Protein AF-A0A960XMD0-F1 (afdb_monomer_lite)

Sequence (75 aa):
LVHLHAKDISVEHGEAERGKVTGTPVGCACGDGVVDWKKVIDIVRKQAKQDIVLSVECGTVEQAERSIKHLKSLV

Radius of gyration: 13.06 Å; chains: 1; bounding box: 28×28×34 Å

Structure (mmCIF, N/CA/C/O backbone):
data_AF-A0A960XMD0-F1
#
_entry.id   AF-A0A960XMD0-F1
#
loop_
_atom_site.group_PDB
_atom_site.id
_atom_site.type_symbol
_atom_site.label_atom_id
_atom_site.label_alt_id
_atom_site.label_comp_id
_atom_site.label_asym_id
_atom_site.label_entity_id
_atom_site.label_seq_id
_atom_site.pdbx_PDB_ins_code
_atom_site.Cartn_x
_atom_site.Cartn_y
_atom_site.Cartn_z
_atom_site.occupancy
_atom_site.B_iso_or_equiv
_atom_site.auth_seq_id
_atom_site.auth_comp_id
_atom_site.auth_asym_id
_atom_site.auth_atom_id
_atom_site.pdbx_PDB_model_num
ATOM 1 N N . LEU A 1 1 ? 3.015 -3.885 15.419 1.00 88.69 1 LEU A N 1
ATOM 2 C CA . LEU A 1 1 ? 3.144 -2.892 14.331 1.00 88.69 1 LEU A CA 1
ATOM 3 C C . LEU A 1 1 ? 3.199 -1.508 14.964 1.00 88.69 1 LEU A C 1
ATOM 5 O O . LEU A 1 1 ? 2.323 -1.223 15.772 1.00 88.69 1 LEU A O 1
ATOM 9 N N . VAL A 1 2 ? 4.238 -0.721 14.673 1.00 93.38 2 VAL A N 1
ATOM 10 C CA . VAL A 1 2 ? 4.418 0.660 15.184 1.00 93.38 2 VAL A CA 1
ATOM 11 C C . VAL A 1 2 ? 4.459 1.692 14.053 1.00 93.38 2 VAL A C 1
ATOM 13 O O . VAL A 1 2 ? 4.073 2.835 14.246 1.00 93.38 2 VAL A O 1
ATOM 16 N N . HIS A 1 3 ? 4.895 1.276 12.862 1.00 94.94 3 HIS A N 1
ATOM 17 C CA . HIS A 1 3 ? 4.959 2.091 11.657 1.00 94.94 3 HIS A CA 1
ATOM 18 C C . HIS A 1 3 ? 4.830 1.192 10.422 1.00 94.94 3 HIS A C 1
ATOM 20 O O . HIS A 1 3 ? 5.198 0.015 10.497 1.00 94.94 3 HIS A O 1
ATOM 26 N N . LEU A 1 4 ? 4.314 1.725 9.313 1.00 96.06 4 LEU A N 1
ATOM 27 C CA . LEU A 1 4 ? 4.156 0.994 8.057 1.00 96.06 4 LEU A CA 1
ATOM 28 C C . LEU A 1 4 ? 4.573 1.877 6.880 1.00 96.06 4 LEU A C 1
ATOM 30 O O . LEU A 1 4 ? 4.086 2.997 6.742 1.00 96.06 4 LEU A O 1
ATOM 34 N N . HIS A 1 5 ? 5.437 1.351 6.013 1.00 97.25 5 HIS A N 1
ATOM 35 C CA . HIS A 1 5 ? 5.726 1.972 4.723 1.00 97.25 5 HIS A CA 1
ATOM 36 C C . HIS A 1 5 ? 4.765 1.412 3.679 1.00 97.25 5 HIS A C 1
ATOM 38 O O . HIS A 1 5 ? 4.660 0.195 3.512 1.00 97.25 5 HIS A O 1
ATOM 44 N N . ALA A 1 6 ? 4.073 2.303 2.980 1.00 96.88 6 ALA A N 1
ATOM 45 C CA . ALA A 1 6 ? 3.224 1.968 1.860 1.00 96.88 6 ALA A CA 1
ATOM 46 C C . ALA A 1 6 ? 4.044 2.015 0.566 1.00 96.88 6 ALA A C 1
ATOM 48 O O . ALA A 1 6 ? 4.352 3.090 0.051 1.00 96.88 6 ALA A O 1
ATOM 49 N N . LYS A 1 7 ? 4.429 0.826 0.093 1.00 95.31 7 LYS A N 1
ATOM 50 C CA . LYS A 1 7 ? 5.173 0.575 -1.146 1.00 95.31 7 LYS A CA 1
ATOM 51 C C . LYS A 1 7 ? 4.465 -0.481 -1.961 1.00 95.31 7 LYS A C 1
ATOM 53 O O . LYS A 1 7 ? 4.048 -1.492 -1.398 1.00 95.31 7 LYS A O 1
ATOM 58 N N . ASP A 1 8 ? 4.431 -0.297 -3.269 1.00 94.50 8 ASP A N 1
ATOM 59 C CA . ASP A 1 8 ? 3.796 -1.247 -4.172 1.00 94.50 8 ASP A CA 1
ATOM 60 C C . ASP A 1 8 ? 4.752 -1.709 -5.271 1.00 94.50 8 ASP A C 1
ATOM 62 O O . ASP A 1 8 ? 5.748 -1.048 -5.574 1.00 94.50 8 ASP A O 1
ATOM 66 N N . ILE A 1 9 ? 4.453 -2.868 -5.847 1.00 90.69 9 ILE A N 1
ATOM 67 C CA . ILE A 1 9 ? 5.266 -3.528 -6.872 1.00 90.69 9 ILE A CA 1
ATOM 68 C C . ILE A 1 9 ? 4.370 -3.748 -8.084 1.00 90.69 9 ILE A C 1
ATOM 70 O O . ILE A 1 9 ? 3.286 -4.314 -7.935 1.00 90.69 9 ILE A O 1
ATOM 74 N N . SER A 1 10 ? 4.815 -3.332 -9.273 1.00 89.12 10 SER A N 1
ATOM 75 C CA . SER A 1 10 ? 4.020 -3.510 -10.491 1.00 89.12 10 SER A CA 1
ATOM 76 C C . SER A 1 10 ? 3.747 -4.987 -10.769 1.00 89.12 10 SER A C 1
ATOM 78 O O . SER A 1 10 ? 4.580 -5.855 -10.484 1.00 89.12 10 SER A O 1
ATOM 80 N N . VAL A 1 11 ? 2.571 -5.272 -11.327 1.00 85.44 11 VAL A N 1
ATOM 81 C CA . VAL A 1 11 ? 2.105 -6.641 -11.579 1.00 85.44 11 VAL A CA 1
ATOM 82 C C . VAL A 1 11 ? 3.020 -7.349 -12.568 1.00 85.44 11 VAL A C 1
ATOM 84 O O . VAL A 1 11 ? 3.548 -8.416 -12.258 1.00 85.44 11 VAL A O 1
ATOM 87 N N . GLU A 1 12 ? 3.298 -6.713 -13.705 1.00 86.00 12 GLU A N 1
ATOM 88 C CA . GLU A 1 12 ? 4.097 -7.289 -14.790 1.00 86.00 12 GLU A CA 1
ATOM 89 C C . GLU A 1 12 ? 5.498 -7.670 -14.303 1.00 86.00 12 GLU A C 1
ATOM 91 O O . GLU A 1 12 ? 6.031 -8.732 -14.621 1.00 86.00 12 GLU A O 1
ATOM 96 N N . HIS A 1 13 ? 6.095 -6.812 -13.476 1.00 79.94 13 HIS A N 1
ATOM 97 C CA . HIS A 1 13 ? 7.428 -7.054 -12.946 1.00 79.94 13 HIS A CA 1
ATOM 98 C C . HIS A 1 13 ? 7.420 -8.083 -11.810 1.00 79.94 13 HIS A C 1
ATOM 100 O O . HIS A 1 13 ? 8.304 -8.936 -11.730 1.00 79.94 13 HIS A O 1
ATOM 106 N N . GLY A 1 14 ? 6.405 -8.033 -10.943 1.00 81.75 14 GLY A N 1
ATOM 107 C CA . GLY A 1 14 ? 6.195 -9.015 -9.883 1.00 81.75 14 GLY A CA 1
ATOM 108 C C . GLY A 1 14 ? 5.960 -10.435 -10.407 1.00 81.75 14 GLY A C 1
ATOM 109 O O . GLY A 1 14 ? 6.207 -11.392 -9.672 1.00 81.75 14 GLY A O 1
ATOM 110 N N . GLU A 1 15 ? 5.508 -10.585 -11.651 1.00 85.06 15 GLU A N 1
ATOM 111 C CA . GLU A 1 15 ? 5.445 -11.866 -12.359 1.00 85.06 15 GLU A CA 1
ATOM 112 C C . GLU A 1 15 ? 6.783 -12.230 -13.015 1.00 85.06 15 GLU A C 1
ATOM 114 O O . GLU A 1 15 ? 7.246 -13.364 -12.880 1.00 85.06 15 GLU A O 1
ATOM 119 N N . ALA A 1 16 ? 7.434 -11.274 -13.685 1.00 86.25 16 ALA A N 1
ATOM 120 C CA . ALA A 1 16 ? 8.671 -11.524 -14.419 1.00 86.25 16 ALA A CA 1
ATOM 121 C C . ALA A 1 16 ? 9.853 -11.905 -13.512 1.00 86.25 16 ALA A C 1
ATOM 123 O O . ALA A 1 16 ? 10.584 -12.845 -13.831 1.00 86.25 16 ALA A O 1
ATOM 124 N N . GLU A 1 17 ? 10.024 -11.224 -12.377 1.00 86.12 17 GLU A N 1
ATOM 125 C CA . GLU A 1 17 ? 11.286 -11.223 -11.618 1.00 86.12 17 GLU A CA 1
ATOM 126 C C . GLU A 1 17 ? 11.217 -11.905 -10.244 1.00 86.12 17 GLU A C 1
ATOM 128 O O . GLU A 1 17 ? 12.230 -12.066 -9.551 1.00 86.12 17 GLU A O 1
ATOM 133 N N . ARG A 1 18 ? 10.032 -12.362 -9.827 1.00 85.88 18 ARG A N 1
ATOM 134 C CA . ARG A 1 18 ?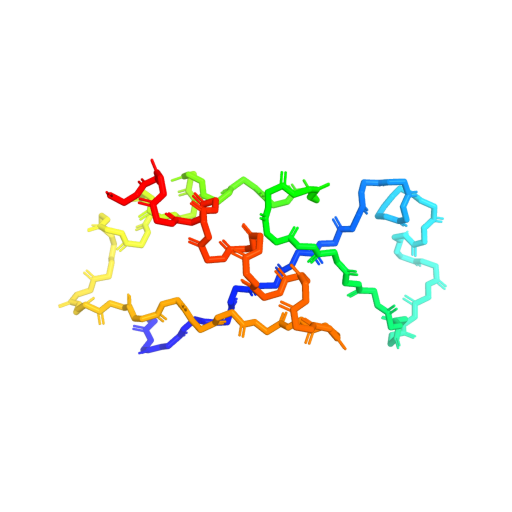 9.841 -12.995 -8.517 1.00 85.88 18 ARG A CA 1
ATOM 135 C C . ARG A 1 18 ? 10.736 -14.220 -8.346 1.00 85.88 18 ARG A C 1
ATOM 137 O O . ARG A 1 18 ? 10.629 -15.200 -9.075 1.00 85.88 18 ARG A O 1
ATOM 144 N N . GLY A 1 19 ? 11.593 -14.163 -7.328 1.00 87.69 19 GLY A N 1
ATOM 145 C CA . GLY A 1 19 ? 12.514 -15.245 -6.977 1.00 87.69 19 GLY A CA 1
ATOM 146 C C . GLY A 1 19 ? 13.719 -15.395 -7.910 1.00 87.69 19 GLY A C 1
ATOM 147 O O . GLY A 1 19 ? 14.532 -16.283 -7.672 1.00 87.69 19 GLY A O 1
ATOM 148 N N . LYS A 1 20 ? 13.859 -14.548 -8.941 1.00 87.81 20 LYS A N 1
ATOM 149 C CA . LYS A 1 20 ? 14.995 -14.580 -9.880 1.00 87.81 20 LYS A CA 1
ATOM 150 C C . LYS A 1 20 ? 16.111 -13.621 -9.486 1.00 87.81 20 LYS A C 1
ATOM 152 O O . LYS A 1 20 ? 17.282 -13.915 -9.706 1.00 87.81 20 LYS A O 1
ATOM 157 N N . VAL A 1 21 ? 15.743 -12.486 -8.901 1.00 84.94 21 VAL A N 1
ATOM 158 C CA . VAL A 1 21 ? 16.650 -11.373 -8.605 1.00 84.94 21 VAL A CA 1
ATOM 159 C C . VAL A 1 21 ? 16.454 -10.858 -7.183 1.00 84.94 21 VAL A C 1
ATOM 161 O O . VAL A 1 21 ? 15.394 -11.021 -6.574 1.00 84.94 21 VAL A O 1
ATOM 164 N N . THR A 1 22 ? 17.496 -10.224 -6.648 1.00 81.38 22 THR A N 1
ATOM 165 C CA . THR A 1 22 ? 17.480 -9.528 -5.359 1.00 81.38 22 THR A CA 1
ATOM 166 C C . THR A 1 22 ? 17.777 -8.043 -5.571 1.00 81.38 22 THR A C 1
ATOM 168 O O . THR A 1 22 ? 18.547 -7.675 -6.453 1.00 81.38 22 THR A O 1
ATOM 171 N N . GLY A 1 23 ? 17.160 -7.172 -4.766 1.00 71.31 23 GLY A N 1
ATOM 172 C CA . GLY A 1 23 ? 17.471 -5.735 -4.764 1.00 71.31 23 GLY A CA 1
ATOM 173 C C . GLY A 1 23 ? 17.000 -4.940 -5.987 1.00 71.31 23 GLY A C 1
ATOM 174 O O . GLY A 1 23 ? 17.486 -3.832 -6.202 1.00 71.31 23 GLY A O 1
ATOM 175 N N . THR A 1 24 ? 16.074 -5.464 -6.789 1.00 66.88 24 THR A N 1
ATOM 176 C CA . THR A 1 24 ? 15.577 -4.762 -7.977 1.00 66.88 24 THR A CA 1
ATOM 177 C C . THR A 1 24 ? 14.867 -3.462 -7.576 1.00 66.88 24 THR A C 1
ATOM 179 O O . THR A 1 24 ? 14.018 -3.503 -6.680 1.00 66.88 24 THR A O 1
ATOM 182 N N . PRO A 1 25 ? 15.183 -2.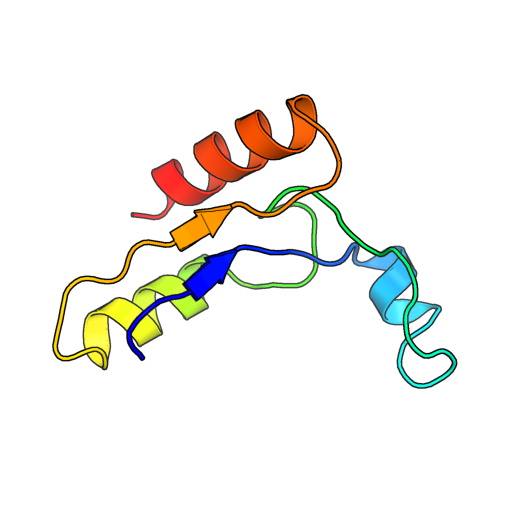310 -8.202 1.00 66.88 25 PRO A N 1
ATOM 183 C CA . PRO A 1 25 ? 14.523 -1.038 -7.924 1.00 66.88 25 PRO A CA 1
ATOM 184 C C . PRO A 1 25 ? 13.111 -1.074 -8.509 1.00 66.88 25 PRO A C 1
ATOM 186 O O . PRO A 1 25 ? 12.862 -0.643 -9.632 1.00 66.88 25 PRO A O 1
ATOM 189 N N . VAL A 1 26 ? 12.195 -1.668 -7.752 1.00 68.25 26 VAL A N 1
ATOM 190 C CA . VAL A 1 26 ? 10.821 -1.924 -8.178 1.00 68.25 26 VAL A CA 1
ATOM 191 C C . VAL A 1 26 ? 9.889 -1.095 -7.324 1.00 68.25 26 VAL A C 1
ATOM 193 O O . VAL A 1 26 ? 9.911 -1.164 -6.096 1.00 68.25 26 VAL A O 1
ATOM 196 N N . GLY A 1 27 ? 9.100 -0.264 -7.988 1.00 84.88 27 GLY A N 1
ATOM 197 C CA . GLY A 1 27 ? 8.156 0.614 -7.326 1.00 84.88 27 GLY A CA 1
ATOM 198 C 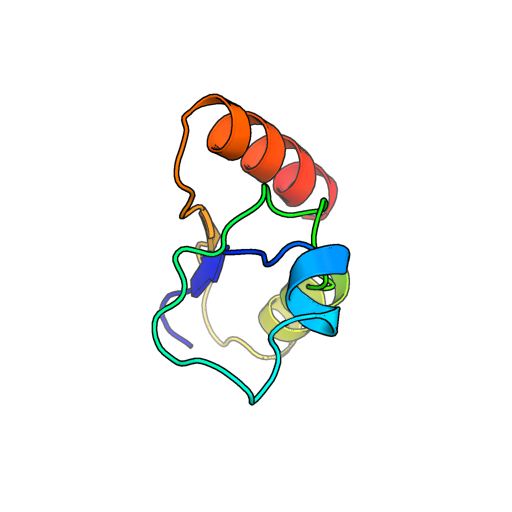C . GLY A 1 27 ? 7.155 1.161 -8.324 1.00 84.88 27 GLY A C 1
ATOM 199 O O . GLY A 1 27 ? 7.534 1.748 -9.339 1.00 84.88 27 GLY A O 1
ATOM 200 N N . CYS A 1 28 ? 5.877 0.985 -8.025 1.00 93.31 28 CYS A N 1
ATOM 201 C CA . CYS A 1 28 ? 4.796 1.732 -8.656 1.00 93.31 28 CYS A CA 1
ATOM 202 C C . CYS A 1 28 ? 4.040 2.528 -7.588 1.00 93.31 28 CYS A C 1
ATOM 204 O O . CYS A 1 28 ? 4.337 2.434 -6.394 1.00 93.31 28 CYS A O 1
ATOM 206 N N . ALA A 1 29 ? 3.075 3.345 -8.010 1.00 96.62 29 ALA A N 1
ATOM 207 C CA . ALA A 1 29 ? 2.188 3.984 -7.049 1.00 96.62 29 ALA A CA 1
ATOM 208 C C . ALA A 1 29 ? 1.346 2.916 -6.326 1.00 96.62 29 ALA A C 1
ATOM 210 O O . ALA A 1 29 ? 0.986 1.896 -6.917 1.00 96.62 29 ALA A O 1
ATOM 211 N N . CYS A 1 30 ? 1.014 3.159 -5.057 1.00 97.38 30 CYS A N 1
ATOM 212 C CA . CYS A 1 30 ? 0.072 2.316 -4.324 1.00 97.38 30 CYS A CA 1
ATOM 213 C C . CYS A 1 30 ? -1.273 2.290 -5.056 1.00 97.38 30 CYS A C 1
ATOM 215 O O . CYS A 1 30 ? -1.839 3.352 -5.331 1.00 97.38 30 CYS A O 1
ATOM 217 N N . GLY A 1 31 ? -1.772 1.086 -5.346 1.00 96.00 31 GLY A N 1
ATOM 218 C CA . GLY A 1 31 ? -3.007 0.870 -6.108 1.00 96.00 31 GLY A CA 1
ATOM 219 C C . GLY A 1 31 ? -2.802 0.560 -7.593 1.00 96.00 31 GLY A C 1
ATOM 220 O O . GLY A 1 31 ? -3.754 0.138 -8.244 1.00 96.00 31 GLY A O 1
ATOM 221 N N . ASP A 1 32 ? -1.581 0.716 -8.113 1.00 95.25 32 ASP A N 1
ATOM 222 C CA . ASP A 1 32 ? -1.206 0.249 -9.458 1.00 95.25 32 ASP A CA 1
ATOM 223 C C . ASP A 1 32 ? -0.576 -1.153 -9.438 1.00 95.25 32 ASP A C 1
ATOM 225 O O . ASP A 1 32 ? -0.347 -1.748 -10.491 1.00 95.25 32 ASP A O 1
ATOM 229 N N . GLY A 1 33 ? -0.202 -1.643 -8.256 1.00 93.75 33 GLY A N 1
ATOM 230 C CA . GLY A 1 33 ? 0.588 -2.854 -8.104 1.00 93.75 33 GLY A CA 1
ATOM 231 C C . GLY A 1 33 ? -0.191 -4.042 -7.559 1.00 93.75 33 GLY A C 1
ATOM 232 O O . GLY A 1 33 ? -1.418 -4.112 -7.602 1.00 93.75 33 GLY A O 1
ATOM 233 N N . VAL A 1 34 ? 0.560 -5.018 -7.061 1.00 92.38 34 VAL A N 1
ATOM 234 C CA . VAL A 1 34 ? 0.030 -6.306 -6.592 1.00 92.38 34 VAL A CA 1
ATOM 235 C C . VAL A 1 34 ? -0.525 -6.265 -5.166 1.00 92.38 34 VAL A C 1
ATOM 237 O O . VAL A 1 34 ? -1.137 -7.243 -4.727 1.00 92.38 34 VAL A O 1
ATOM 240 N N . VAL A 1 35 ? -0.269 -5.202 -4.396 1.00 94.81 35 VAL A N 1
ATOM 241 C CA . VAL A 1 35 ? -0.665 -5.142 -2.983 1.00 94.81 35 VAL A CA 1
ATOM 242 C C . VAL A 1 35 ? -2.137 -4.745 -2.842 1.00 94.81 35 VAL A C 1
ATOM 244 O O . VAL A 1 35 ? -2.549 -3.648 -3.204 1.00 94.81 35 VAL A O 1
ATOM 247 N N . ASP A 1 36 ? -2.934 -5.613 -2.213 1.00 97.06 36 ASP A N 1
ATOM 248 C CA . ASP A 1 36 ? -4.309 -5.292 -1.810 1.00 97.06 36 ASP A CA 1
ATOM 249 C C . ASP A 1 36 ? -4.315 -4.378 -0.572 1.00 97.06 36 ASP A C 1
ATOM 251 O O . ASP A 1 36 ? -4.379 -4.824 0.582 1.00 97.06 36 ASP A O 1
ATOM 255 N N . TRP A 1 37 ? -4.243 -3.070 -0.820 1.00 97.88 37 TRP A N 1
ATOM 256 C CA . TRP A 1 37 ? -4.213 -2.053 0.229 1.00 97.88 37 TRP A CA 1
ATOM 257 C C . TRP A 1 37 ? -5.473 -2.020 1.086 1.00 97.88 37 TRP A C 1
ATOM 259 O O . TRP A 1 37 ? -5.373 -1.761 2.288 1.00 97.88 37 TRP A O 1
ATOM 269 N N . LYS A 1 38 ? -6.649 -2.327 0.527 1.00 98.12 38 LYS A N 1
ATOM 270 C CA . LYS A 1 38 ? -7.891 -2.333 1.308 1.00 98.12 38 LYS A CA 1
ATOM 271 C C . LYS A 1 38 ? -7.839 -3.419 2.374 1.00 98.12 38 LYS A C 1
ATOM 273 O O . LYS A 1 38 ? -8.129 -3.153 3.542 1.00 98.12 38 LYS A O 1
ATOM 278 N N . LYS A 1 39 ? -7.400 -4.620 1.992 1.00 98.25 39 LYS A N 1
ATOM 279 C CA . LYS A 1 39 ? -7.218 -5.733 2.926 1.00 98.25 39 LYS A CA 1
ATOM 280 C C . LYS A 1 39 ? -6.142 -5.439 3.968 1.00 98.25 39 LYS A C 1
ATOM 282 O O . LYS A 1 39 ? -6.352 -5.743 5.142 1.00 98.25 39 LYS A O 1
ATOM 287 N N . VAL A 1 40 ? -5.018 -4.831 3.575 1.00 97.75 40 VAL A N 1
ATOM 288 C CA . VAL A 1 40 ? -3.964 -4.414 4.520 1.00 97.75 40 VAL A CA 1
ATOM 289 C C . VAL A 1 40 ? -4.525 -3.438 5.555 1.00 97.75 40 VAL A C 1
ATOM 291 O O . VAL A 1 40 ? -4.373 -3.675 6.754 1.00 97.75 40 VAL A O 1
ATOM 294 N N . ILE A 1 41 ? -5.225 -2.388 5.116 1.00 97.38 41 ILE A N 1
ATOM 295 C CA . ILE A 1 41 ? -5.845 -1.388 5.999 1.00 97.38 41 ILE A CA 1
ATOM 296 C C . ILE A 1 41 ? -6.845 -2.051 6.954 1.00 97.38 41 ILE A C 1
ATOM 298 O O . ILE A 1 41 ? -6.817 -1.774 8.154 1.00 97.38 41 ILE A O 1
ATOM 302 N N . ASP A 1 42 ? -7.680 -2.971 6.467 1.00 97.94 42 ASP A N 1
ATOM 303 C CA . ASP A 1 42 ? -8.659 -3.677 7.301 1.00 97.94 42 ASP A CA 1
ATOM 304 C C . ASP A 1 42 ? -8.000 -4.570 8.362 1.00 97.94 42 ASP A C 1
ATOM 306 O O . ASP A 1 42 ? -8.490 -4.649 9.491 1.00 97.94 42 ASP A O 1
ATOM 310 N N . ILE A 1 43 ? -6.884 -5.228 8.035 1.00 97.62 43 ILE A N 1
ATOM 311 C CA . ILE A 1 43 ? -6.101 -6.008 9.005 1.00 97.62 43 ILE A CA 1
ATOM 312 C C . ILE A 1 43 ? -5.497 -5.079 10.056 1.00 97.62 43 ILE A C 1
ATOM 314 O O . ILE A 1 43 ? -5.622 -5.350 11.251 1.00 97.62 43 ILE A O 1
ATOM 318 N N . VAL A 1 44 ? -4.871 -3.979 9.628 1.00 96.94 44 VAL A N 1
ATOM 319 C CA . VAL A 1 44 ? -4.241 -3.014 10.535 1.00 96.94 44 VAL A CA 1
ATOM 320 C C . VAL A 1 44 ? -5.276 -2.431 11.493 1.00 96.94 44 VAL A C 1
ATOM 322 O O . VAL A 1 44 ? -5.064 -2.489 12.700 1.00 96.94 44 VAL A O 1
ATOM 325 N N . ARG A 1 45 ? -6.428 -1.979 10.987 1.00 95.44 45 ARG A N 1
ATOM 326 C CA . ARG A 1 45 ? -7.530 -1.445 11.806 1.00 95.44 45 ARG A CA 1
ATOM 327 C C . ARG A 1 45 ? -8.055 -2.440 12.840 1.00 95.44 45 ARG A C 1
ATOM 329 O O . ARG A 1 45 ? -8.412 -2.038 13.938 1.00 95.44 45 ARG A O 1
ATOM 336 N N . LYS A 1 46 ? -8.122 -3.729 12.495 1.00 96.88 46 LYS A N 1
ATOM 337 C CA . LYS A 1 46 ? -8.646 -4.773 13.392 1.00 96.88 46 LYS A CA 1
ATOM 338 C C . LYS A 1 46 ? -7.637 -5.238 14.439 1.00 96.88 46 LYS A C 1
ATOM 340 O O . LYS A 1 46 ? -8.044 -5.650 15.518 1.00 96.88 46 LYS A O 1
ATOM 345 N N . GLN A 1 47 ? -6.350 -5.259 14.096 1.00 97.44 47 GLN A N 1
ATOM 346 C CA . GLN A 1 47 ? -5.330 -5.970 14.876 1.00 97.44 47 GLN A CA 1
ATOM 347 C C . GLN A 1 47 ? -4.334 -5.040 15.578 1.00 97.44 47 GLN A C 1
ATOM 349 O O . GLN A 1 47 ? -3.708 -5.438 16.563 1.00 97.44 47 GLN A O 1
ATOM 354 N N . ALA A 1 48 ? -4.129 -3.818 15.079 1.00 96.62 48 ALA A N 1
ATOM 355 C CA . ALA A 1 48 ? -3.213 -2.880 15.711 1.00 96.62 48 ALA A CA 1
ATOM 356 C C . ALA A 1 48 ? -3.836 -2.304 16.990 1.00 96.62 48 ALA A C 1
ATOM 358 O O . ALA A 1 48 ? -4.989 -1.892 17.013 1.00 96.62 48 ALA A O 1
ATOM 359 N N . LYS A 1 49 ? -3.043 -2.252 18.064 1.00 96.44 49 LYS A N 1
ATOM 360 C CA . LYS A 1 49 ? -3.453 -1.672 19.356 1.00 96.44 49 LYS A CA 1
ATOM 361 C C . LYS A 1 49 ? -3.353 -0.139 19.399 1.00 96.44 49 LYS A C 1
ATOM 363 O O . LYS A 1 49 ? -3.667 0.454 20.421 1.00 96.44 49 LYS A O 1
ATOM 368 N N . GLN A 1 50 ? -2.834 0.471 18.339 1.00 95.00 50 GLN A N 1
ATOM 369 C CA . GLN A 1 50 ? -2.539 1.898 18.226 1.00 95.00 50 GLN A CA 1
ATOM 370 C C . GLN A 1 50 ? -2.805 2.352 16.793 1.00 95.00 50 GLN A C 1
ATOM 372 O O . GLN A 1 50 ? -2.795 1.520 15.879 1.00 95.00 50 GLN A O 1
ATOM 377 N N . ASP A 1 51 ? -2.982 3.656 16.600 1.00 94.56 51 ASP A N 1
ATOM 378 C CA . ASP A 1 51 ? -3.093 4.238 15.267 1.00 94.56 51 ASP A CA 1
ATOM 379 C C . ASP A 1 51 ? -1.788 4.056 14.490 1.00 94.56 51 ASP A C 1
ATOM 381 O O . ASP A 1 51 ? -0.689 4.235 15.018 1.00 94.56 51 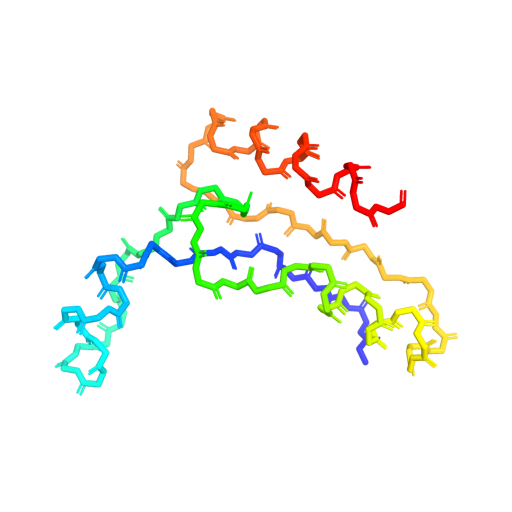ASP A O 1
ATOM 385 N N . ILE A 1 52 ? -1.913 3.688 13.216 1.00 96.44 52 ILE A N 1
ATOM 386 C CA . ILE A 1 52 ? -0.776 3.441 12.333 1.00 96.44 52 ILE A CA 1
ATOM 387 C C . ILE A 1 52 ? -0.814 4.436 11.182 1.00 96.44 52 ILE A C 1
ATOM 389 O O . ILE A 1 52 ? -1.788 4.509 10.435 1.00 96.44 52 ILE A O 1
ATOM 393 N N . VAL A 1 53 ? 0.290 5.157 11.008 1.00 95.50 53 VAL A N 1
ATOM 394 C CA . VAL A 1 53 ? 0.532 5.985 9.826 1.00 95.50 53 VAL A CA 1
ATOM 395 C C . VAL A 1 53 ? 1.054 5.101 8.696 1.00 95.50 53 VAL A C 1
ATOM 397 O O . VAL A 1 53 ? 2.022 4.362 8.883 1.00 95.50 53 VAL A O 1
ATOM 400 N N . LEU A 1 54 ? 0.418 5.200 7.527 1.00 96.81 54 LEU A N 1
ATOM 401 C CA . LEU A 1 54 ? 0.907 4.626 6.276 1.00 96.81 54 LEU A CA 1
ATOM 402 C C . LEU A 1 54 ? 1.788 5.669 5.574 1.00 96.81 54 LEU A C 1
ATOM 404 O O . LEU A 1 54 ? 1.276 6.585 4.930 1.00 96.81 54 LEU A O 1
ATOM 408 N N . SER A 1 55 ? 3.108 5.540 5.709 1.00 97.56 55 SER A N 1
ATOM 409 C CA . SER A 1 55 ? 4.075 6.407 5.025 1.00 97.56 55 SER A CA 1
ATOM 410 C C . SER A 1 55 ? 4.286 5.940 3.594 1.00 97.56 55 SER A C 1
ATOM 412 O O . SER A 1 55 ? 4.899 4.898 3.380 1.00 97.56 55 SER A O 1
ATOM 414 N N . VAL A 1 56 ? 3.799 6.696 2.612 1.00 97.31 56 VAL A N 1
ATOM 415 C CA . VAL A 1 56 ? 4.061 6.404 1.194 1.00 97.31 56 VAL A CA 1
ATOM 416 C C . VAL A 1 56 ? 5.558 6.514 0.913 1.00 97.31 56 VAL A C 1
ATOM 418 O O . VAL A 1 56 ? 6.162 7.551 1.175 1.00 97.31 56 VAL A O 1
ATOM 421 N N . GLU A 1 57 ? 6.141 5.458 0.349 1.00 95.81 57 GLU A N 1
ATOM 422 C CA . GLU A 1 57 ? 7.519 5.457 -0.141 1.00 95.81 57 GLU A CA 1
ATOM 423 C C . GLU A 1 57 ? 7.523 5.047 -1.619 1.00 95.81 57 GLU A C 1
ATOM 425 O O . GLU A 1 57 ? 7.121 3.942 -1.978 1.00 95.81 57 GLU A O 1
ATOM 430 N N . CYS A 1 58 ? 7.957 5.952 -2.494 1.00 93.62 58 CYS A N 1
ATOM 431 C CA . CYS A 1 58 ? 7.960 5.763 -3.944 1.00 93.62 58 CYS A CA 1
ATOM 432 C C . CYS A 1 58 ? 9.082 6.574 -4.605 1.00 93.62 58 CYS A C 1
ATOM 434 O O . CYS A 1 58 ? 9.703 7.424 -3.969 1.00 93.62 58 CYS A O 1
ATOM 436 N N . GLY A 1 59 ? 9.355 6.303 -5.885 1.00 91.12 59 GLY A N 1
ATOM 437 C CA . GLY A 1 59 ? 10.514 6.868 -6.586 1.00 91.12 59 GLY A CA 1
ATOM 438 C C . GLY A 1 59 ? 10.311 8.276 -7.154 1.00 91.12 59 GLY A C 1
ATOM 439 O O . GLY A 1 59 ? 11.287 8.926 -7.512 1.00 91.12 59 GLY A O 1
ATOM 440 N N . THR A 1 60 ? 9.067 8.748 -7.264 1.00 94.69 60 THR A N 1
ATOM 441 C CA . THR A 1 60 ? 8.723 10.035 -7.899 1.00 94.69 60 THR A CA 1
ATOM 442 C C . THR A 1 60 ? 7.589 10.750 -7.162 1.00 94.69 60 THR A C 1
ATOM 444 O O . THR A 1 60 ? 6.832 10.125 -6.412 1.00 94.69 60 THR A O 1
ATOM 447 N N . VAL A 1 61 ? 7.454 12.061 -7.385 1.00 97.00 61 VAL A N 1
ATOM 448 C CA . VAL A 1 61 ? 6.402 12.891 -6.769 1.00 97.00 61 VAL A CA 1
ATOM 449 C C . VAL A 1 61 ? 5.026 12.543 -7.341 1.00 97.00 61 VAL A C 1
ATOM 451 O O . VAL A 1 61 ? 4.050 12.464 -6.598 1.00 97.00 61 VAL A O 1
ATOM 454 N N . GLU A 1 62 ? 4.946 12.242 -8.634 1.00 97.19 62 GLU A N 1
ATOM 455 C CA . GLU A 1 62 ? 3.714 11.836 -9.313 1.00 97.19 62 GLU A CA 1
ATOM 456 C C . GLU A 1 62 ? 3.189 10.508 -8.750 1.00 97.19 62 GLU A C 1
ATOM 458 O O . GLU A 1 62 ? 1.991 10.349 -8.500 1.00 97.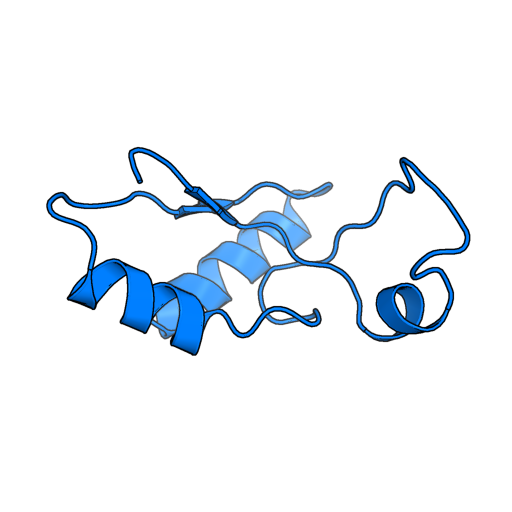19 62 GLU A O 1
ATOM 463 N N . GLN A 1 63 ? 4.086 9.549 -8.491 1.00 96.38 63 GLN A N 1
ATOM 464 C CA . GLN A 1 63 ? 3.720 8.318 -7.789 1.00 96.38 63 GLN A CA 1
ATOM 465 C C . GLN A 1 63 ? 3.250 8.604 -6.358 1.00 96.38 63 GLN A C 1
ATOM 467 O O . GLN A 1 63 ? 2.306 7.954 -5.905 1.00 96.38 63 GLN A O 1
ATOM 472 N N . ALA A 1 64 ? 3.854 9.570 -5.658 1.00 97.25 64 ALA A N 1
ATOM 473 C CA . ALA A 1 64 ? 3.456 9.931 -4.299 1.00 97.25 64 ALA A CA 1
ATOM 474 C C . ALA A 1 64 ? 2.027 10.485 -4.270 1.00 97.25 64 ALA A C 1
ATOM 476 O O . ALA A 1 64 ? 1.198 10.013 -3.491 1.00 97.25 64 ALA A O 1
ATOM 477 N N . GLU A 1 65 ? 1.710 11.425 -5.162 1.00 98.19 65 GLU A N 1
ATOM 478 C CA . GLU A 1 65 ? 0.375 12.017 -5.274 1.00 98.19 65 GLU A CA 1
ATOM 479 C C . GLU A 1 65 ? -0.690 10.951 -5.561 1.00 98.19 65 GLU A C 1
ATOM 481 O O . GLU A 1 65 ? -1.704 10.865 -4.859 1.00 98.19 65 GLU A O 1
ATOM 486 N N . ARG A 1 66 ? -0.437 10.088 -6.552 1.00 98.06 66 ARG A N 1
ATOM 487 C CA . ARG A 1 66 ? -1.353 9.001 -6.927 1.00 98.06 66 ARG A CA 1
ATOM 488 C C . ARG A 1 66 ? -1.547 8.001 -5.787 1.00 98.06 66 ARG A C 1
ATOM 490 O O . ARG A 1 66 ? -2.686 7.645 -5.490 1.00 98.06 66 ARG A O 1
ATOM 497 N N . SER A 1 67 ? -0.465 7.624 -5.105 1.00 98.12 67 SER A N 1
ATOM 498 C CA . SER A 1 67 ? -0.507 6.726 -3.943 1.00 98.12 67 SER A CA 1
ATOM 499 C C . SER A 1 67 ? -1.339 7.317 -2.806 1.00 98.12 67 SER A C 1
ATOM 501 O O . SER A 1 67 ? -2.211 6.643 -2.265 1.00 98.12 67 SER A O 1
ATOM 503 N N . ILE A 1 68 ? -1.117 8.592 -2.465 1.00 97.94 68 ILE A N 1
ATOM 504 C CA . ILE A 1 68 ? -1.876 9.287 -1.418 1.00 97.94 68 ILE A CA 1
ATOM 505 C C . ILE A 1 68 ? -3.357 9.355 -1.791 1.00 97.94 68 ILE A C 1
ATOM 507 O O . ILE A 1 68 ? -4.207 9.074 -0.947 1.00 97.94 68 ILE A O 1
ATOM 511 N N . LYS A 1 69 ? -3.679 9.708 -3.043 1.00 98.44 69 LYS A N 1
ATOM 512 C CA . LYS A 1 69 ? -5.063 9.767 -3.531 1.00 98.44 69 LYS A CA 1
ATOM 513 C C . LYS A 1 69 ? -5.753 8.406 -3.428 1.00 98.44 69 LYS A C 1
ATOM 515 O O . LYS A 1 69 ? -6.878 8.343 -2.935 1.00 98.44 69 LYS A O 1
ATOM 520 N N . HIS A 1 70 ? -5.085 7.337 -3.860 1.00 98.31 70 HIS A N 1
ATOM 521 C CA . HIS A 1 70 ? -5.615 5.980 -3.769 1.00 98.31 70 HIS A CA 1
ATOM 522 C C . HIS 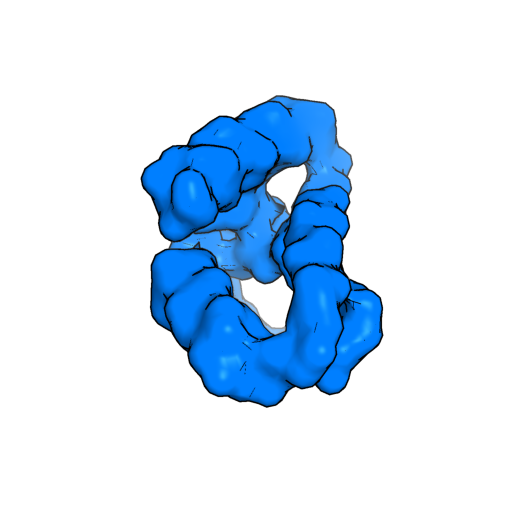A 1 70 ? -5.831 5.565 -2.310 1.00 98.31 70 HIS A C 1
ATOM 524 O O . HIS A 1 70 ? -6.960 5.266 -1.929 1.00 98.31 70 HIS A O 1
ATOM 530 N N . LEU A 1 71 ? -4.795 5.629 -1.468 1.00 98.00 71 LEU A N 1
ATOM 531 C CA . LEU A 1 71 ? -4.881 5.216 -0.066 1.00 98.00 71 LEU A CA 1
ATOM 532 C C . LEU A 1 71 ? -5.952 5.998 0.698 1.00 98.00 71 LEU A C 1
ATOM 534 O O . LEU A 1 71 ? -6.752 5.377 1.388 1.00 98.00 71 LEU A O 1
ATOM 538 N N . LYS A 1 72 ? -6.043 7.325 0.516 1.00 97.88 72 LYS A N 1
ATOM 539 C CA . LYS A 1 72 ? -7.088 8.158 1.141 1.00 97.88 72 LYS A CA 1
ATOM 540 C C . LYS A 1 72 ? -8.508 7.748 0.755 1.00 97.88 72 LYS A C 1
ATOM 542 O O . LYS A 1 72 ? -9.413 7.967 1.545 1.00 97.88 72 LYS A O 1
ATOM 547 N N . SER A 1 73 ? -8.712 7.162 -0.425 1.00 98.25 73 SER A N 1
ATOM 548 C CA . SER A 1 73 ? -10.033 6.676 -0.843 1.00 98.25 73 SER A CA 1
ATOM 549 C C . SER A 1 73 ? -10.468 5.376 -0.151 1.00 98.25 73 SER A C 1
ATOM 551 O O . SER A 1 73 ? -11.634 5.001 -0.246 1.00 98.25 73 SER A O 1
ATOM 553 N N . LEU A 1 74 ? -9.547 4.685 0.536 1.00 97.25 74 LEU A N 1
ATOM 554 C CA . LEU A 1 74 ? -9.788 3.391 1.188 1.00 97.25 74 LEU A CA 1
ATOM 555 C C . LEU A 1 74 ? -9.958 3.480 2.713 1.00 97.25 74 LEU A C 1
ATOM 557 O O . LEU A 1 74 ? -10.338 2.482 3.338 1.00 97.25 74 LEU A O 1
ATOM 561 N N . VAL A 1 75 ? -9.627 4.630 3.309 1.00 89.88 75 VAL A N 1
ATOM 562 C CA . VAL A 1 75 ? -9.657 4.887 4.761 1.00 89.88 75 VAL A CA 1
ATOM 563 C C . VAL A 1 75 ? -10.977 5.527 5.148 1.00 89.88 75 VAL A C 1
ATOM 565 O O . VAL A 1 75 ? -11.343 6.558 4.554 1.00 89.88 75 VAL A O 1
#

pLDDT: mean 92.55, std 7.48, range [66.88, 98.44]

Secondary structure (DSSP, 8-state):
---EEE-B-BHHHHHHSTTT-SS----B-TTSBS--HHHHHHHHHHH-SS---EEE--SSHHHHHHHHHHHHTT-

Foldseek 3Di:
DAEAEQWFFADVCCVVPPPPDPPPQGTAARPRHDDPLLVVVVCCVVPPPDDYDHHYDGDDPVSVVRNCVVNVVND